Protein AF-A0A8K0UAJ3-F1 (afdb_monomer)

Foldseek 3Di:
DVVVVVVVVVVVVVVVVVVVVVVVVVVVVVVVVVVVVVVVVVVVLQVVLQPPLDSVPDDDDQDPVRSVVSVVVSVVVVVVVVVVVVVVVVVD

Radius of gyration: 28.18 Å; Cα contacts (8 Å, |Δi|>4): 9; chains: 1; bounding box: 56×34×76 Å

pLDDT: mean 87.55, std 9.57, range [55.47, 98.25]

Structure (mmCIF, N/CA/C/O backbone):
data_AF-A0A8K0UAJ3-F1
#
_entry.id   AF-A0A8K0UAJ3-F1
#
loop_
_atom_site.group_PDB
_atom_site.id
_atom_site.type_symbol
_atom_site.label_atom_id
_atom_site.label_alt_id
_atom_site.label_comp_id
_atom_site.label_asym_id
_atom_site.label_entity_id
_atom_site.label_seq_id
_atom_site.pdbx_PDB_ins_code
_atom_site.Cartn_x
_atom_site.Cartn_y
_atom_site.Cartn_z
_atom_site.occupancy
_atom_site.B_iso_or_equiv
_atom_site.auth_seq_id
_atom_site.auth_comp_id
_atom_site.auth_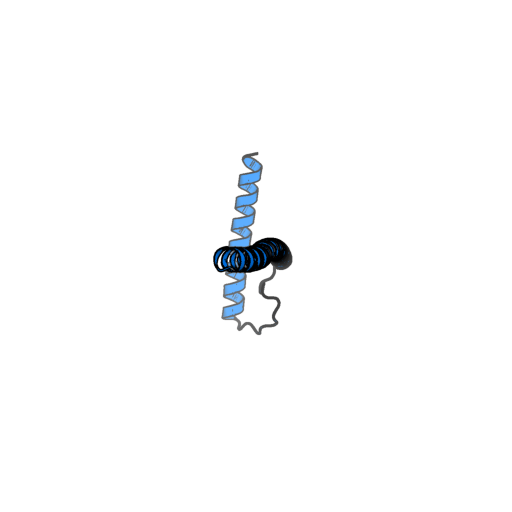asym_id
_atom_site.auth_atom_id
_atom_site.pdbx_PDB_model_num
ATOM 1 N N . ASP A 1 1 ? 26.504 -3.162 -44.565 1.00 73.56 1 ASP A N 1
ATOM 2 C CA . ASP A 1 1 ? 27.703 -2.770 -43.80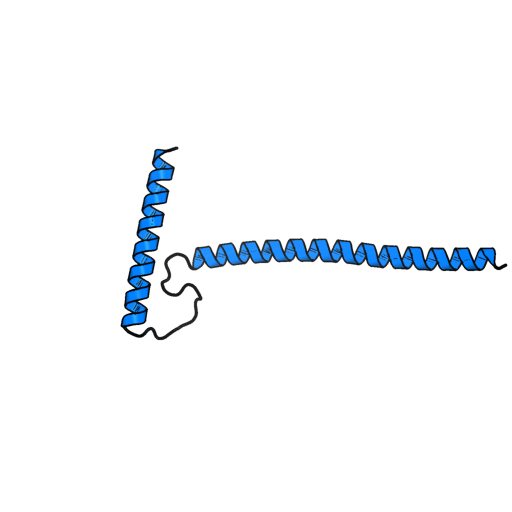0 1.00 73.56 1 ASP A CA 1
ATOM 3 C C . ASP A 1 1 ? 27.426 -3.160 -42.355 1.00 73.56 1 ASP A C 1
ATOM 5 O O . ASP A 1 1 ? 26.532 -2.588 -41.744 1.00 73.56 1 ASP A O 1
ATOM 9 N N . VAL A 1 2 ? 28.052 -4.235 -41.865 1.00 87.56 2 VAL A N 1
ATOM 10 C CA . VAL A 1 2 ? 27.622 -4.966 -40.646 1.00 87.56 2 VAL A CA 1
ATOM 11 C C . VAL A 1 2 ? 27.645 -4.073 -39.401 1.00 87.56 2 VAL A C 1
AT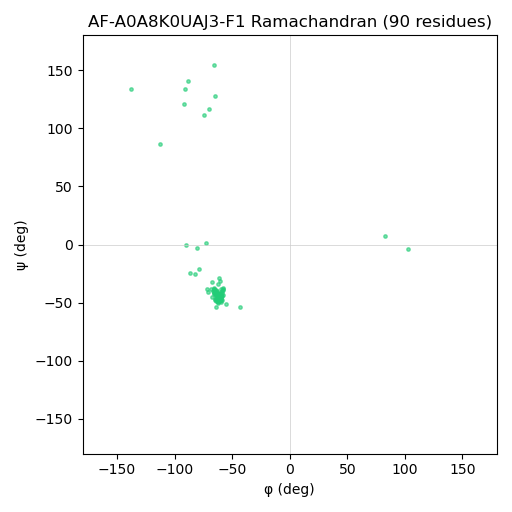OM 13 O O . VAL A 1 2 ? 26.817 -4.204 -38.500 1.00 87.56 2 VAL A O 1
ATOM 16 N N . LEU A 1 3 ? 28.569 -3.112 -39.379 1.00 89.00 3 LEU A N 1
ATOM 17 C CA . LEU A 1 3 ? 28.689 -2.140 -38.302 1.00 89.00 3 LEU A CA 1
ATOM 18 C C . LEU A 1 3 ? 27.457 -1.223 -38.224 1.00 89.00 3 LEU A C 1
ATOM 20 O O . LEU A 1 3 ? 26.932 -0.988 -37.140 1.00 89.00 3 LEU A O 1
ATOM 24 N N . GLN A 1 4 ? 26.940 -0.762 -39.362 1.00 90.94 4 GLN A N 1
ATOM 25 C CA . GLN A 1 4 ? 25.775 0.122 -39.394 1.00 90.94 4 GLN A CA 1
ATOM 26 C C . GLN A 1 4 ? 24.495 -0.591 -38.939 1.00 90.94 4 GLN A C 1
ATOM 28 O O . GLN A 1 4 ? 23.695 -0.011 -38.210 1.00 90.94 4 GLN A O 1
ATOM 33 N N . GLU A 1 5 ? 24.329 -1.861 -39.308 1.00 89.12 5 GLU A N 1
ATOM 34 C CA . GLU A 1 5 ? 23.202 -2.690 -38.860 1.00 89.12 5 GLU A CA 1
ATOM 35 C C . GLU A 1 5 ? 23.216 -2.906 -37.340 1.00 89.12 5 GLU A C 1
ATOM 37 O O . GLU A 1 5 ? 22.172 -2.799 -36.695 1.00 89.12 5 GLU A O 1
ATOM 42 N N . SER A 1 6 ? 24.397 -3.122 -36.744 1.00 91.62 6 SER A N 1
ATOM 43 C CA . SER A 1 6 ? 24.518 -3.253 -35.284 1.00 91.62 6 SER A CA 1
ATOM 44 C C . SER A 1 6 ? 24.108 -1.982 -34.530 1.00 91.62 6 SER A C 1
ATOM 46 O O . SER A 1 6 ? 23.370 -2.074 -33.550 1.00 91.62 6 SER A O 1
ATOM 48 N N . TYR A 1 7 ? 24.493 -0.797 -35.019 1.00 94.00 7 TYR A N 1
ATOM 49 C CA . TYR A 1 7 ? 24.114 0.470 -34.390 1.00 94.00 7 TYR A CA 1
ATOM 50 C C . TYR A 1 7 ? 22.610 0.731 -34.459 1.00 94.00 7 TYR A C 1
ATOM 52 O O . TYR A 1 7 ? 22.020 1.156 -33.470 1.00 94.00 7 TYR A O 1
ATOM 60 N N . MET A 1 8 ? 21.974 0.442 -35.597 1.00 93.00 8 MET A N 1
ATOM 61 C CA . MET A 1 8 ? 20.520 0.587 -35.732 1.00 93.00 8 MET A CA 1
ATOM 62 C C . MET A 1 8 ? 19.776 -0.311 -34.739 1.00 93.00 8 MET A C 1
ATOM 64 O O . MET A 1 8 ? 18.862 0.145 -34.055 1.00 93.00 8 MET A O 1
ATOM 68 N N . CYS A 1 9 ? 20.219 -1.562 -34.607 1.00 92.81 9 CYS A N 1
ATOM 69 C CA . CYS A 1 9 ? 19.639 -2.515 -33.669 1.00 92.81 9 CYS A CA 1
ATOM 70 C C . CYS A 1 9 ? 19.803 -2.056 -32.206 1.00 92.81 9 CYS A C 1
ATOM 72 O O . CYS A 1 9 ? 18.857 -2.113 -31.419 1.00 92.81 9 CYS A O 1
ATOM 74 N N . GLU A 1 10 ? 20.977 -1.530 -31.837 1.00 94.62 10 GLU A N 1
ATOM 75 C CA . GLU A 1 10 ? 21.192 -0.963 -30.502 1.00 94.62 10 GLU A CA 1
ATOM 76 C C . GLU A 1 10 ? 20.272 0.223 -30.198 1.00 94.62 10 GLU A C 1
ATOM 78 O O . GLU A 1 10 ? 19.743 0.315 -29.088 1.00 94.62 10 GLU A O 1
ATOM 83 N N . GLU A 1 11 ? 20.077 1.135 -31.149 1.00 94.94 11 GLU A N 1
ATOM 84 C CA . GLU A 1 11 ? 19.213 2.302 -30.951 1.00 94.94 11 GLU A CA 1
ATOM 85 C C . GLU A 1 11 ? 17.743 1.904 -30.769 1.00 94.94 11 GLU A C 1
ATOM 87 O O . GLU A 1 11 ? 17.053 2.442 -29.897 1.00 94.94 11 GLU A O 1
ATOM 92 N N . GLU A 1 12 ? 17.274 0.898 -31.506 1.00 95.56 12 GLU A N 1
ATOM 93 C CA . GLU A 1 12 ? 15.939 0.324 -31.312 1.00 95.56 12 GLU A CA 1
ATOM 94 C C . GLU A 1 12 ? 15.779 -0.268 -29.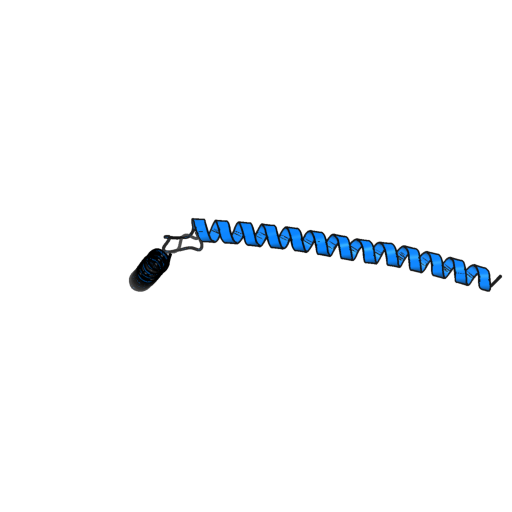906 1.00 95.56 12 GLU A C 1
ATOM 96 O O . GLU A 1 12 ? 14.794 0.019 -29.213 1.00 95.56 12 GLU A O 1
ATOM 101 N N . TYR A 1 13 ? 16.771 -1.030 -29.433 1.00 95.94 13 TYR A N 1
ATOM 102 C CA . TYR A 1 13 ? 16.750 -1.589 -28.082 1.00 95.94 13 TYR A CA 1
ATOM 103 C C . TYR A 1 13 ? 16.790 -0.514 -26.999 1.00 95.94 13 TYR A C 1
ATOM 105 O O . TYR A 1 13 ? 16.038 -0.603 -26.023 1.00 95.94 13 TYR A O 1
ATOM 113 N N . LYS A 1 14 ? 17.624 0.518 -27.157 1.00 97.12 14 LYS A N 1
ATOM 114 C CA . LYS A 1 14 ? 17.681 1.650 -26.220 1.00 97.12 14 LYS A CA 1
ATOM 115 C C . LYS A 1 14 ? 16.341 2.374 -26.162 1.00 97.12 14 LYS A C 1
ATOM 117 O O . LYS A 1 14 ? 15.844 2.639 -25.068 1.00 97.12 14 LYS A O 1
ATOM 122 N N . SER A 1 15 ? 15.724 2.631 -27.313 1.00 96.62 15 SER A N 1
ATOM 123 C CA . SER A 1 15 ? 14.406 3.264 -27.397 1.00 96.62 15 SER A CA 1
ATOM 124 C C . SER A 1 15 ? 13.331 2.439 -26.677 1.00 96.62 15 SER A C 1
ATOM 126 O O . SER A 1 15 ? 12.602 2.959 -25.823 1.00 96.62 15 SER A O 1
ATOM 128 N N . ALA A 1 16 ? 13.291 1.126 -26.925 1.00 97.06 16 ALA A N 1
ATOM 129 C CA . ALA A 1 16 ? 12.368 0.220 -26.246 1.00 97.06 16 ALA A CA 1
ATOM 130 C C . ALA A 1 16 ? 12.596 0.194 -24.724 1.00 97.06 16 ALA A C 1
ATOM 132 O O . ALA A 1 16 ? 11.638 0.280 -23.948 1.00 97.06 16 ALA A O 1
ATOM 133 N N . LEU A 1 17 ? 13.857 0.140 -24.284 1.00 97.75 17 LEU A N 1
ATOM 134 C CA . LEU A 1 17 ? 14.224 0.171 -22.867 1.00 97.75 17 LEU A CA 1
ATOM 135 C C . LEU A 1 17 ? 13.791 1.469 -22.186 1.00 97.75 17 LEU A C 1
ATOM 137 O O . LEU A 1 17 ? 13.242 1.417 -21.086 1.00 97.75 17 LEU A O 1
ATOM 141 N N . ILE A 1 18 ? 13.976 2.621 -22.834 1.00 97.94 18 ILE A N 1
ATOM 142 C CA . ILE A 1 18 ? 13.525 3.917 -22.309 1.00 97.94 18 ILE A CA 1
ATOM 143 C C . ILE A 1 18 ? 12.003 3.918 -22.133 1.00 97.94 18 ILE A C 1
ATOM 145 O O . ILE A 1 18 ? 11.502 4.363 -21.095 1.00 97.94 18 ILE A O 1
ATOM 149 N N . GLY A 1 19 ? 11.254 3.375 -23.096 1.00 97.56 19 GLY A N 1
ATOM 150 C CA . GLY A 1 19 ? 9.799 3.234 -22.986 1.00 97.56 19 GLY A CA 1
ATOM 151 C C . GLY A 1 19 ? 9.376 2.359 -21.800 1.00 97.56 19 GLY A C 1
ATOM 152 O O . GLY A 1 19 ? 8.490 2.735 -21.021 1.00 97.56 19 GLY A O 1
ATOM 153 N N . MET A 1 20 ? 10.048 1.222 -21.604 1.00 97.88 20 MET A N 1
ATOM 154 C CA . MET A 1 20 ? 9.786 0.325 -20.473 1.00 97.88 20 MET A CA 1
ATOM 155 C C . MET A 1 20 ? 10.116 0.989 -19.133 1.00 97.88 20 MET A C 1
ATOM 157 O O . MET A 1 20 ? 9.285 0.982 -18.223 1.00 97.88 20 MET A O 1
ATOM 161 N N . GLN A 1 21 ? 11.286 1.619 -19.015 1.00 98.06 21 GLN A N 1
ATOM 162 C CA . GLN A 1 21 ? 11.699 2.329 -17.802 1.00 98.06 21 GLN A CA 1
ATOM 163 C C . GLN A 1 21 ? 10.725 3.455 -17.454 1.00 98.06 21 GLN A C 1
ATOM 165 O O . GLN A 1 21 ? 10.288 3.566 -16.307 1.00 98.06 21 GLN A O 1
ATOM 170 N N . SER A 1 22 ? 10.318 4.239 -18.455 1.00 97.94 22 SER A N 1
ATOM 171 C CA . SER A 1 22 ? 9.330 5.311 -18.288 1.00 97.94 22 SER A CA 1
ATOM 172 C C . SER A 1 22 ? 8.010 4.765 -17.745 1.00 97.94 22 SER A C 1
ATOM 174 O O . SER A 1 22 ? 7.442 5.315 -16.800 1.00 97.94 22 SER A O 1
ATOM 176 N N . THR A 1 23 ? 7.553 3.632 -18.280 1.00 97.94 23 THR A N 1
ATOM 177 C CA . THR A 1 23 ? 6.326 2.966 -17.826 1.00 97.94 23 THR A CA 1
ATOM 178 C C . THR A 1 23 ? 6.430 2.524 -16.367 1.00 97.94 23 THR A C 1
ATOM 180 O O . THR A 1 23 ? 5.518 2.790 -15.584 1.00 97.94 23 THR A O 1
ATOM 183 N N . VAL A 1 24 ? 7.548 1.912 -15.967 1.00 98.12 24 VAL A N 1
ATOM 184 C CA . VAL A 1 24 ? 7.774 1.469 -14.580 1.00 98.12 24 VAL A CA 1
ATOM 185 C C . VAL A 1 24 ? 7.764 2.650 -13.609 1.00 98.12 24 VAL A C 1
ATOM 187 O O . VAL A 1 24 ? 7.133 2.577 -12.551 1.00 98.12 24 VAL A O 1
ATOM 190 N N . VAL A 1 25 ? 8.408 3.764 -13.969 1.00 98.25 25 VAL A N 1
ATOM 191 C CA . VAL A 1 25 ? 8.413 4.983 -13.144 1.00 98.25 25 VAL A CA 1
ATOM 192 C C . VAL A 1 25 ? 6.992 5.523 -12.968 1.00 98.25 25 VAL A C 1
ATOM 194 O O . VAL A 1 25 ? 6.565 5.780 -11.839 1.00 98.25 25 VAL A O 1
ATOM 197 N N . LEU A 1 26 ? 6.228 5.637 -14.057 1.00 98.25 26 LEU A N 1
ATOM 198 C CA . LEU A 1 26 ? 4.849 6.127 -14.013 1.00 98.25 26 LEU A CA 1
ATOM 199 C C . LEU A 1 26 ? 3.937 5.210 -13.190 1.00 98.25 26 LEU A C 1
ATOM 201 O O . LEU A 1 26 ? 3.158 5.696 -12.364 1.00 98.25 26 LEU A O 1
ATOM 205 N N . GLN A 1 27 ? 4.063 3.893 -13.359 1.00 98.06 27 GLN A N 1
ATOM 206 C CA . GLN A 1 27 ? 3.317 2.909 -12.575 1.00 98.06 27 GLN A CA 1
ATOM 207 C C . GLN A 1 27 ? 3.653 3.008 -11.086 1.00 98.06 27 GLN A C 1
ATOM 209 O O . GLN A 1 27 ? 2.744 3.051 -10.257 1.00 98.06 27 GLN A O 1
ATOM 214 N N . SER A 1 28 ? 4.934 3.124 -10.732 1.00 98.00 28 SER A N 1
ATOM 215 C CA . SER A 1 28 ? 5.368 3.305 -9.342 1.00 98.00 28 SER A CA 1
ATOM 216 C C . SER A 1 28 ? 4.759 4.568 -8.723 1.00 98.00 28 SER A C 1
ATOM 218 O O . SER A 1 28 ? 4.157 4.520 -7.646 1.00 98.00 28 SER A O 1
ATOM 220 N N . MET A 1 29 ? 4.817 5.699 -9.434 1.00 98.00 29 MET A N 1
ATOM 221 C CA . MET A 1 29 ? 4.201 6.951 -8.984 1.00 98.00 29 MET A CA 1
ATOM 222 C C . MET A 1 29 ? 2.688 6.819 -8.791 1.00 98.00 29 MET A C 1
ATOM 224 O O . MET A 1 29 ? 2.148 7.300 -7.789 1.00 98.00 29 MET A O 1
ATOM 228 N N . PHE A 1 30 ? 2.001 6.164 -9.726 1.00 98.06 30 PHE A N 1
ATOM 229 C CA . PHE A 1 30 ? 0.566 5.923 -9.635 1.00 98.06 30 PHE A CA 1
ATOM 230 C C . PHE A 1 30 ? 0.216 5.051 -8.423 1.00 98.06 30 PHE A C 1
ATOM 232 O O . PHE A 1 30 ? -0.612 5.451 -7.602 1.00 98.06 30 PHE A O 1
ATOM 239 N N . CYS A 1 31 ? 0.894 3.915 -8.253 1.00 98.06 31 CYS A N 1
ATOM 240 C CA . CYS A 1 31 ? 0.690 3.003 -7.128 1.00 98.06 31 CYS A CA 1
ATOM 241 C C . CYS A 1 31 ? 0.935 3.688 -5.780 1.00 98.06 31 CYS A C 1
ATOM 243 O O . CYS A 1 31 ? 0.154 3.503 -4.844 1.00 98.06 31 CYS A O 1
ATOM 245 N N . ASN A 1 32 ? 1.962 4.535 -5.680 1.00 97.88 32 ASN A N 1
ATOM 246 C CA . ASN A 1 32 ? 2.247 5.308 -4.470 1.00 97.88 32 ASN A CA 1
ATOM 247 C C . ASN A 1 32 ? 1.124 6.303 -4.139 1.00 97.88 32 ASN A C 1
ATOM 249 O O . ASN A 1 32 ? 0.697 6.411 -2.981 1.00 97.88 32 ASN A O 1
ATOM 253 N N . ARG A 1 33 ? 0.600 7.008 -5.150 1.00 97.88 33 ARG A N 1
ATOM 254 C CA . ARG A 1 33 ? -0.541 7.925 -4.984 1.00 97.88 33 ARG A CA 1
ATOM 255 C C . ARG A 1 33 ? -1.798 7.173 -4.560 1.00 97.88 33 ARG A C 1
ATOM 257 O O . ARG A 1 33 ? -2.430 7.566 -3.579 1.00 97.88 33 ARG A O 1
ATOM 264 N N . LEU A 1 34 ? -2.122 6.078 -5.244 1.00 97.62 34 LEU A N 1
ATOM 265 C CA . LEU A 1 34 ? -3.283 5.246 -4.937 1.00 97.62 34 LEU A CA 1
ATOM 266 C C . LEU A 1 34 ? -3.200 4.680 -3.514 1.00 97.62 34 LEU A C 1
ATOM 268 O O . LEU A 1 34 ? -4.143 4.817 -2.737 1.00 97.62 34 LEU A O 1
ATOM 272 N N . SER A 1 35 ? -2.046 4.133 -3.133 1.00 96.88 35 SER A N 1
ATOM 273 C CA . SER A 1 35 ? -1.810 3.603 -1.784 1.00 96.88 35 SER A CA 1
ATOM 274 C C . SER A 1 35 ? -1.989 4.679 -0.712 1.00 96.88 35 SER A C 1
ATOM 276 O O . SER A 1 35 ? -2.615 4.439 0.321 1.00 96.88 35 SER A O 1
ATOM 278 N N . SER A 1 36 ? -1.514 5.900 -0.970 1.00 96.31 36 SER A N 1
ATOM 279 C CA . SER A 1 36 ? -1.682 7.038 -0.057 1.00 96.31 36 SER A CA 1
ATOM 280 C C . SER A 1 36 ? -3.148 7.461 0.094 1.00 96.31 36 SER A C 1
ATOM 282 O O . SER A 1 36 ? -3.610 7.760 1.205 1.00 96.31 36 SER A O 1
ATOM 284 N N . GLN A 1 37 ? -3.903 7.463 -1.006 1.00 96.25 37 GLN A N 1
ATOM 285 C CA . GLN A 1 37 ? -5.337 7.755 -0.999 1.00 96.25 37 GLN A CA 1
ATOM 286 C C . GLN A 1 37 ? -6.117 6.687 -0.230 1.00 96.25 37 GLN A C 1
ATOM 288 O O . GLN A 1 37 ? -6.903 7.036 0.656 1.00 96.25 37 GLN A O 1
ATOM 293 N N . LEU A 1 38 ? -5.839 5.405 -0.489 1.00 95.62 38 LEU A N 1
ATOM 294 C CA . LEU A 1 38 ? -6.442 4.279 0.225 1.00 95.62 38 LEU A CA 1
ATOM 295 C C . LEU A 1 38 ? -6.139 4.350 1.722 1.00 95.62 38 LEU A C 1
ATOM 297 O O . LEU A 1 38 ? -7.064 4.349 2.532 1.00 95.62 38 LEU A O 1
ATOM 301 N N . ALA A 1 39 ? -4.878 4.548 2.111 1.00 93.81 39 ALA A N 1
ATOM 302 C CA . ALA A 1 39 ? -4.498 4.696 3.515 1.00 93.81 39 ALA A CA 1
ATOM 303 C C . ALA A 1 39 ? -5.231 5.869 4.193 1.00 93.81 39 ALA A C 1
ATOM 305 O O . ALA A 1 39 ? -5.644 5.783 5.355 1.00 93.81 39 ALA A O 1
ATOM 306 N N . THR A 1 40 ? -5.429 6.977 3.475 1.00 92.19 40 THR A N 1
ATOM 307 C CA . THR A 1 40 ? -6.191 8.128 3.974 1.00 92.19 40 THR A CA 1
ATOM 308 C C . THR A 1 40 ? -7.672 7.792 4.133 1.00 92.19 40 THR A C 1
ATOM 310 O O . THR A 1 40 ? -8.265 8.093 5.175 1.00 92.19 40 THR A O 1
ATOM 313 N N . GLN A 1 41 ? -8.277 7.136 3.144 1.00 89.94 41 GLN A N 1
ATOM 314 C CA . GLN A 1 41 ? -9.669 6.700 3.189 1.00 89.94 41 GLN A CA 1
ATOM 315 C C . GLN A 1 41 ? -9.901 5.707 4.330 1.00 89.94 41 GLN A C 1
ATOM 317 O O . GLN A 1 41 ? -10.831 5.891 5.114 1.00 89.94 41 GLN A O 1
ATOM 322 N N . GLU A 1 42 ? -9.028 4.718 4.499 1.00 87.81 42 GLU A N 1
ATOM 323 C CA . GLU A 1 42 ? -9.086 3.754 5.595 1.00 87.81 42 GLU A CA 1
ATOM 324 C C . GLU A 1 42 ? -8.974 4.429 6.960 1.00 87.81 42 GLU A C 1
ATOM 326 O O . GLU A 1 42 ? -9.756 4.134 7.866 1.00 87.81 42 GLU A O 1
ATOM 331 N N . LYS A 1 43 ? -8.04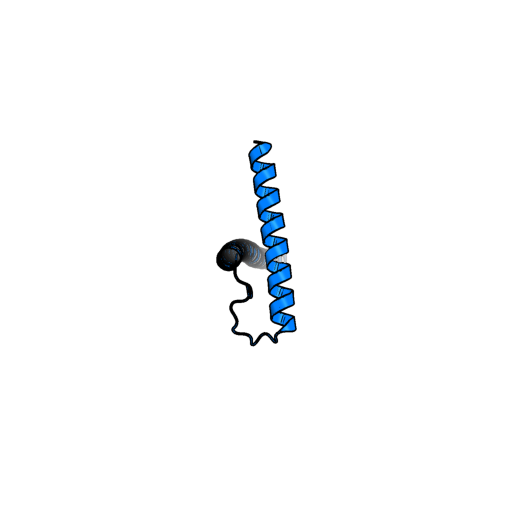3 5.378 7.127 1.00 85.31 43 LYS A N 1
ATOM 332 C CA . LYS A 1 43 ? -7.939 6.174 8.360 1.00 85.31 43 LYS A CA 1
ATOM 333 C C . LYS A 1 43 ? -9.236 6.940 8.627 1.00 85.31 43 LYS A C 1
ATOM 335 O O . LYS A 1 43 ? -9.695 6.978 9.771 1.00 85.31 43 LYS A O 1
ATOM 340 N N . ARG A 1 44 ? -9.862 7.523 7.597 1.00 81.38 44 ARG A N 1
ATOM 341 C CA . ARG A 1 44 ? -11.163 8.210 7.721 1.00 81.38 44 ARG A CA 1
ATOM 342 C C . ARG A 1 44 ? -12.284 7.235 8.085 1.00 81.38 44 ARG A C 1
ATOM 344 O O . ARG A 1 44 ? -13.068 7.545 8.979 1.00 81.38 44 ARG A O 1
ATOM 351 N N . GLN A 1 45 ? -12.338 6.053 7.475 1.00 78.56 45 GLN A N 1
ATOM 352 C CA . GLN A 1 45 ? -13.315 5.017 7.821 1.00 78.56 45 GLN A CA 1
ATOM 353 C C . GLN A 1 45 ? -13.134 4.531 9.265 1.00 78.56 45 GLN A C 1
ATOM 355 O O . GLN A 1 45 ? -14.101 4.500 10.023 1.00 78.56 45 GLN A O 1
ATOM 360 N N . LYS A 1 46 ? -11.899 4.237 9.692 1.00 73.88 46 LYS A N 1
ATOM 361 C CA . LYS A 1 46 ? -11.573 3.864 11.080 1.00 73.88 46 LYS A CA 1
ATOM 362 C C . LYS A 1 46 ? -11.999 4.950 12.074 1.00 73.88 46 LYS A C 1
ATOM 364 O O . LYS A 1 46 ? -12.520 4.625 13.137 1.00 73.88 46 LYS A O 1
ATOM 369 N N . LYS A 1 47 ? -11.836 6.234 11.724 1.00 71.44 47 LYS A N 1
ATOM 370 C CA . LYS A 1 47 ? -12.347 7.358 12.531 1.00 71.44 47 LYS A CA 1
ATOM 371 C C . LYS A 1 47 ? -13.878 7.369 12.608 1.00 71.44 47 LYS A C 1
ATOM 373 O O . LYS A 1 47 ? -14.394 7.529 13.706 1.00 71.44 47 LYS A O 1
ATOM 378 N N . LYS A 1 48 ? -14.594 7.157 11.497 1.00 67.75 48 LYS A N 1
ATOM 379 C CA . LYS A 1 48 ? -16.072 7.069 11.488 1.00 67.75 48 LYS A CA 1
ATOM 380 C C . LYS A 1 48 ? -16.601 5.894 12.319 1.00 67.75 48 LYS A C 1
ATOM 382 O O . LYS A 1 48 ? -17.638 6.007 12.954 1.00 67.75 48 LYS A O 1
ATOM 387 N N . LYS A 1 49 ? -15.857 4.789 12.350 1.00 68.19 49 LYS A N 1
ATOM 388 C CA . LYS A 1 49 ? -16.177 3.566 13.104 1.00 68.19 49 LYS A CA 1
ATOM 389 C C . LYS A 1 49 ? -15.814 3.659 14.599 1.00 68.19 49 LYS A C 1
ATOM 391 O O . LYS A 1 49 ? -16.062 2.725 15.362 1.00 68.19 49 LYS A O 1
ATOM 396 N N . LYS A 1 50 ? -15.216 4.771 15.048 1.00 66.06 50 LYS A N 1
ATOM 397 C CA . LYS A 1 50 ? -14.830 4.994 16.449 1.00 66.06 50 LYS A CA 1
ATOM 398 C C . LYS A 1 50 ? -16.086 5.176 17.310 1.00 66.06 50 LYS A C 1
ATOM 400 O O . LYS A 1 50 ? -16.806 6.149 17.138 1.00 66.06 50 LYS A O 1
ATOM 405 N N . GLY A 1 51 ? -16.303 4.265 18.260 1.00 68.94 51 GLY A N 1
ATOM 406 C CA . GLY A 1 51 ? -17.456 4.279 19.174 1.00 68.94 51 GLY A CA 1
ATOM 407 C C . GLY A 1 51 ? -18.560 3.280 18.818 1.00 68.94 51 GLY A C 1
ATOM 408 O O . GLY A 1 51 ? -19.513 3.141 19.578 1.00 68.94 51 GLY A O 1
ATOM 409 N N . GLN A 1 52 ? -18.432 2.560 17.699 1.00 76.88 52 GLN A N 1
ATOM 410 C CA . GLN A 1 52 ? -19.344 1.475 17.342 1.00 76.88 52 GLN A CA 1
ATOM 411 C C . GLN A 1 52 ? -18.876 0.143 17.938 1.00 76.88 52 GLN A C 1
ATOM 413 O O . GLN A 1 52 ? -17.688 -0.184 17.907 1.00 76.88 52 GLN A O 1
ATOM 418 N N . LEU A 1 53 ? -19.826 -0.670 18.413 1.00 78.94 53 LEU A N 1
ATOM 419 C CA . LEU A 1 53 ? -19.548 -2.029 18.893 1.00 78.94 53 LEU A CA 1
ATOM 420 C C . LEU A 1 53 ? -19.080 -2.951 17.746 1.00 78.94 53 LEU A C 1
ATOM 422 O O . LEU A 1 53 ? -18.167 -3.766 17.914 1.00 78.94 53 LEU A O 1
ATOM 426 N N . ASN A 1 54 ? -19.665 -2.774 16.556 1.00 76.38 54 ASN A N 1
ATOM 427 C CA . ASN A 1 54 ? -19.336 -3.489 15.322 1.00 76.38 54 ASN A CA 1
ATOM 428 C C . ASN A 1 54 ? -18.713 -2.517 14.310 1.00 76.38 54 ASN A C 1
ATOM 430 O O . ASN A 1 54 ? -19.401 -1.914 13.495 1.00 76.38 54 ASN A O 1
ATOM 434 N N . GLY A 1 55 ? -17.394 -2.333 14.393 1.00 72.31 55 GLY A N 1
ATOM 435 C CA . GLY A 1 55 ? -16.657 -1.405 13.529 1.00 72.31 55 GLY A CA 1
ATOM 436 C C . GLY A 1 55 ? -16.482 -1.867 12.078 1.00 72.31 55 GLY A C 1
ATOM 437 O O . GLY A 1 55 ? -15.836 -1.184 11.298 1.00 72.31 55 GLY A O 1
ATOM 438 N N . ASP A 1 56 ? -16.995 -3.022 11.674 1.00 74.31 56 ASP A N 1
ATOM 439 C CA . ASP A 1 56 ? -17.007 -3.467 10.279 1.00 74.31 56 ASP A CA 1
ATOM 440 C C . ASP A 1 56 ? -18.178 -2.866 9.488 1.00 74.31 56 ASP A C 1
ATOM 442 O O . ASP A 1 56 ? -18.018 -2.640 8.291 1.00 74.31 56 ASP A O 1
ATOM 446 N N . GLY A 1 57 ? -19.271 -2.483 10.160 1.00 72.12 57 GLY A N 1
ATO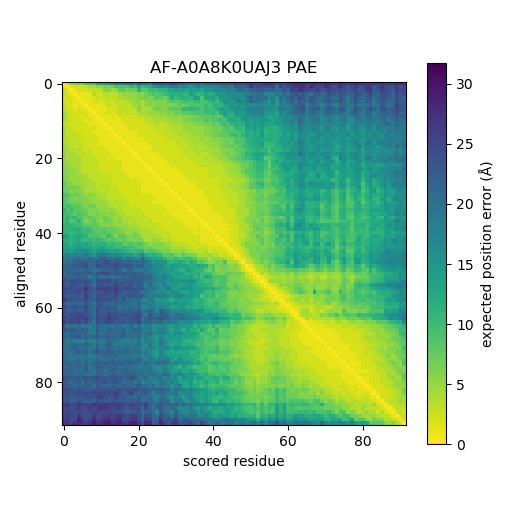M 447 C CA . GLY A 1 57 ? -20.466 -1.901 9.534 1.00 72.12 57 GLY A CA 1
ATOM 448 C C . GLY A 1 57 ? -21.427 -2.940 8.953 1.00 72.12 57 GLY A C 1
ATOM 449 O O . GLY A 1 57 ? -22.399 -2.572 8.303 1.00 72.12 57 GLY A O 1
ATOM 450 N N . LEU A 1 58 ? -21.166 -4.226 9.193 1.00 78.50 58 LEU A N 1
ATOM 451 C CA . LEU A 1 58 ? -22.024 -5.321 8.759 1.00 78.50 58 LEU A CA 1
ATOM 452 C C . LEU A 1 58 ? -23.045 -5.653 9.859 1.00 78.50 58 LEU A C 1
ATOM 454 O O . LEU A 1 58 ? -22.655 -5.787 11.027 1.00 78.50 58 LEU A O 1
ATOM 458 N N . PRO A 1 59 ? -24.335 -5.821 9.520 1.00 80.12 59 PRO A N 1
ATOM 459 C CA . PRO A 1 59 ? -25.323 -6.298 10.474 1.00 80.12 59 PRO A CA 1
ATOM 460 C C . PRO A 1 59 ? -24.970 -7.732 10.881 1.00 80.12 59 PRO A C 1
ATOM 462 O O . PRO A 1 59 ? -24.738 -8.601 10.043 1.00 80.12 59 PRO A O 1
ATOM 465 N N . ARG A 1 60 ? -24.892 -7.981 12.189 1.00 84.88 60 ARG A N 1
ATOM 466 C CA . ARG A 1 60 ? -24.624 -9.310 12.748 1.00 84.88 60 ARG A CA 1
ATOM 467 C C . ARG A 1 60 ? -25.533 -9.536 13.942 1.00 84.88 60 ARG A C 1
ATOM 469 O O . ARG A 1 60 ? -25.602 -8.679 14.823 1.00 84.88 60 ARG A O 1
ATOM 476 N N . LEU A 1 61 ? -26.152 -10.713 14.007 1.00 88.19 61 LEU A N 1
ATOM 477 C CA . LEU A 1 61 ? -26.836 -11.159 15.213 1.00 88.19 61 LEU A CA 1
ATOM 478 C C . LEU A 1 61 ? -25.784 -11.575 16.247 1.00 88.19 61 LEU A C 1
ATOM 480 O O . LEU A 1 61 ? -25.048 -12.547 16.062 1.00 88.19 61 LEU A O 1
ATOM 484 N N . LEU A 1 62 ? -25.676 -10.806 17.326 1.00 84.88 62 LEU A N 1
ATOM 485 C CA . LEU A 1 62 ? -24.808 -11.142 18.447 1.00 84.88 62 LEU A CA 1
ATOM 486 C C . LEU A 1 62 ? -25.618 -11.934 19.472 1.00 84.88 62 LEU A C 1
ATOM 488 O O . LEU A 1 62 ? -26.599 -11.434 20.010 1.00 84.88 62 LEU A O 1
ATOM 492 N N . THR A 1 63 ? -25.189 -13.161 19.766 1.00 90.12 63 THR A N 1
ATOM 493 C CA . THR A 1 63 ? -25.737 -13.921 20.897 1.00 90.12 63 THR A CA 1
ATOM 494 C C . THR A 1 63 ? -25.371 -13.237 22.216 1.00 90.12 63 THR A C 1
ATOM 496 O O . THR A 1 63 ? -24.350 -12.548 22.284 1.00 90.12 63 THR A O 1
ATOM 499 N N . SER A 1 64 ? -26.173 -13.443 23.269 1.00 89.00 64 SER A N 1
ATOM 500 C CA . SER A 1 64 ? -26.040 -12.753 24.568 1.00 89.00 64 SER A CA 1
ATOM 501 C C . SER A 1 64 ? -24.585 -12.649 25.064 1.00 89.00 64 SER A C 1
ATOM 503 O O . SER A 1 64 ? -24.056 -11.550 25.238 1.00 89.00 64 SER A O 1
ATOM 505 N N . ASN A 1 65 ? -23.869 -13.778 25.140 1.00 92.69 65 ASN A N 1
ATOM 506 C CA . ASN A 1 65 ? -22.471 -13.806 25.589 1.00 92.69 65 ASN A CA 1
ATOM 507 C C . ASN A 1 65 ? -21.521 -13.039 24.656 1.00 92.69 65 ASN A C 1
ATOM 509 O O . ASN A 1 65 ? -20.622 -12.333 25.116 1.00 92.69 65 ASN A O 1
ATOM 513 N N . LYS A 1 66 ? -21.708 -13.152 23.334 1.00 88.25 66 LYS A N 1
ATOM 514 C CA . LYS A 1 66 ? -20.878 -12.440 22.349 1.00 88.25 66 LYS A CA 1
ATOM 515 C C . LYS A 1 66 ? -21.090 -10.932 22.441 1.00 88.25 66 LYS A C 1
ATOM 517 O O . LYS A 1 66 ? -20.115 -10.188 22.345 1.00 88.25 66 LYS A O 1
ATOM 522 N N . PHE A 1 67 ? -22.328 -10.487 22.651 1.00 89.38 67 PHE A N 1
ATOM 523 C CA . PHE A 1 67 ? -22.647 -9.081 22.876 1.00 89.38 67 PHE A CA 1
ATOM 524 C C . PHE A 1 67 ? -22.005 -8.569 24.169 1.00 89.38 67 PHE A C 1
ATOM 526 O O . PHE A 1 67 ? -21.221 -7.619 24.124 1.00 89.38 67 PHE A O 1
ATOM 533 N N . TYR A 1 68 ? -22.254 -9.247 25.293 1.00 92.19 68 TYR A N 1
ATOM 534 C CA . TYR A 1 68 ? -21.739 -8.860 26.607 1.00 92.19 68 TYR A CA 1
ATOM 535 C C . TYR A 1 68 ? -20.211 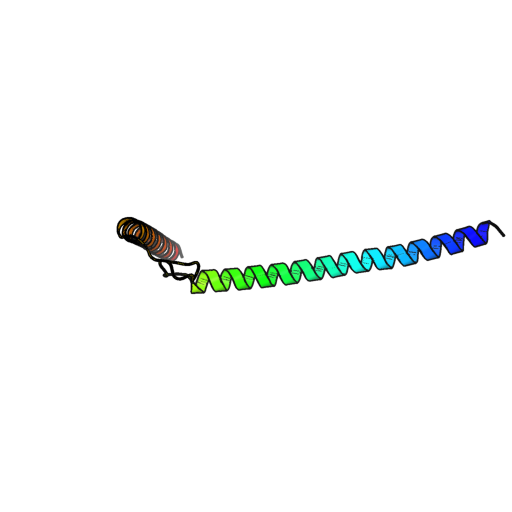-8.717 26.611 1.00 92.19 68 TYR A C 1
ATOM 537 O O . TYR A 1 68 ? -19.672 -7.660 26.953 1.00 92.19 68 TYR A O 1
ATOM 545 N N . ASN A 1 69 ? -19.501 -9.738 26.123 1.00 91.00 69 ASN A N 1
ATOM 546 C CA . ASN A 1 69 ? -18.039 -9.728 26.051 1.00 91.00 69 ASN A CA 1
ATOM 547 C C . ASN A 1 69 ? -17.510 -8.553 25.216 1.00 91.00 69 ASN A C 1
ATOM 549 O O . ASN A 1 69 ? -16.496 -7.934 25.554 1.00 91.00 69 ASN A O 1
ATOM 553 N N . ARG A 1 70 ? -18.210 -8.213 24.130 1.00 87.81 70 ARG A N 1
ATOM 554 C CA . ARG A 1 70 ? -17.824 -7.125 23.231 1.00 87.81 70 ARG A CA 1
ATOM 555 C C . ARG A 1 70 ? -18.046 -5.754 23.865 1.00 87.81 70 ARG A C 1
ATOM 557 O O . ARG A 1 70 ? -17.185 -4.887 23.717 1.00 87.81 70 ARG A O 1
ATOM 564 N N . VAL A 1 71 ? -19.131 -5.576 24.621 1.00 89.56 71 VAL A N 1
ATOM 565 C CA . VAL A 1 71 ? -19.413 -4.340 25.372 1.00 89.56 71 VAL A CA 1
ATOM 566 C C . VAL A 1 71 ? -18.355 -4.112 26.449 1.00 89.56 71 VAL A C 1
ATOM 568 O O . VAL A 1 71 ? -17.780 -3.024 26.525 1.00 89.56 71 VAL A O 1
ATOM 571 N N . ILE A 1 72 ? -18.018 -5.145 27.227 1.00 92.56 72 ILE A N 1
ATOM 572 C CA . ILE A 1 72 ? -16.977 -5.054 28.260 1.00 92.56 72 ILE A CA 1
ATOM 573 C C . ILE A 1 72 ? -15.626 -4.667 27.649 1.00 92.56 72 ILE A C 1
ATOM 575 O O . ILE A 1 72 ? -14.941 -3.779 28.166 1.00 92.56 72 ILE A O 1
ATOM 579 N N . LYS A 1 73 ? -15.243 -5.287 26.525 1.00 88.44 73 LYS A N 1
ATOM 580 C CA . LYS A 1 73 ? -14.008 -4.938 25.812 1.00 88.44 73 LYS A CA 1
ATOM 581 C C . LYS A 1 73 ? -14.020 -3.481 25.342 1.00 88.44 73 LYS A C 1
ATOM 583 O O . LYS A 1 73 ? -13.067 -2.752 25.618 1.00 88.44 73 LYS A O 1
ATOM 588 N N . HIS A 1 74 ? -15.107 -3.042 24.708 1.00 87.25 74 HIS A N 1
ATOM 589 C CA . HIS A 1 74 ? -15.260 -1.664 24.241 1.00 87.25 74 HIS A CA 1
ATOM 590 C C . HIS A 1 74 ? -15.143 -0.653 25.395 1.00 87.25 74 HIS A C 1
ATOM 592 O O . HIS A 1 74 ? -14.407 0.328 25.292 1.00 87.25 74 HIS A O 1
ATOM 598 N N . GLN A 1 75 ? -15.783 -0.928 26.536 1.00 89.31 75 GLN A N 1
ATOM 599 C CA . GLN A 1 75 ? -15.727 -0.059 27.712 1.00 89.31 75 GLN A CA 1
ATOM 600 C C . GLN A 1 75 ? -14.315 0.035 28.304 1.00 89.31 75 GLN A C 1
ATOM 602 O O . GLN A 1 75 ? -13.864 1.121 28.680 1.00 89.31 75 GLN A O 1
ATOM 607 N N . ARG A 1 76 ? -13.586 -1.087 28.365 1.00 88.94 76 ARG A N 1
ATOM 608 C CA . ARG A 1 76 ? -12.181 -1.110 28.807 1.00 88.94 76 ARG A CA 1
ATOM 609 C C . ARG A 1 76 ? -11.299 -0.263 27.890 1.00 88.94 76 ARG A C 1
ATOM 611 O O . ARG A 1 76 ? -10.505 0.539 28.379 1.00 88.94 76 ARG A O 1
ATOM 618 N N . GLU A 1 77 ? -11.447 -0.405 26.576 1.00 86.44 77 GLU A N 1
ATOM 619 C CA . GLU A 1 77 ? -10.692 0.384 25.596 1.00 86.44 77 GLU A CA 1
ATOM 620 C C . GLU A 1 77 ? -11.022 1.880 25.668 1.00 86.44 77 GLU A C 1
ATOM 622 O O . GLU A 1 77 ? -10.117 2.714 25.576 1.00 86.44 77 GLU A O 1
ATOM 627 N N . TYR A 1 78 ? -12.294 2.230 25.879 1.00 84.25 78 TYR A N 1
ATOM 628 C CA . TYR A 1 78 ? -12.725 3.615 26.060 1.00 84.25 78 TYR A CA 1
ATOM 629 C C . TYR A 1 78 ? -12.072 4.250 27.293 1.00 84.25 78 TYR A C 1
ATOM 631 O O . TYR A 1 78 ? -11.461 5.315 27.188 1.00 84.25 78 TYR A O 1
ATOM 639 N N . LYS A 1 79 ? -12.114 3.562 28.443 1.00 87.69 79 LYS A N 1
ATOM 640 C CA . LYS A 1 79 ? -11.473 4.028 29.684 1.00 87.69 79 LYS A CA 1
ATOM 641 C C . LYS A 1 79 ? -9.961 4.207 29.521 1.00 87.69 79 LYS A C 1
ATOM 643 O O . LYS A 1 79 ? -9.437 5.246 29.916 1.00 87.69 79 LYS A O 1
ATOM 648 N N . LYS A 1 80 ? -9.267 3.254 28.882 1.00 86.56 80 LYS A N 1
ATOM 649 C CA . LYS A 1 80 ? -7.822 3.360 28.596 1.00 86.56 80 LYS A CA 1
ATOM 650 C C . LYS A 1 80 ? -7.493 4.584 27.735 1.00 86.56 80 LYS A C 1
ATOM 652 O O . LYS A 1 80 ? -6.575 5.333 28.057 1.00 86.56 80 LYS A O 1
ATOM 657 N N . LYS A 1 81 ? -8.267 4.829 26.671 1.00 83.69 81 LYS A N 1
ATOM 658 C CA . LYS A 1 81 ? -8.085 6.003 25.797 1.00 83.69 81 LYS A CA 1
ATOM 659 C C . LYS A 1 81 ? -8.370 7.322 26.518 1.00 83.69 81 LYS A C 1
ATOM 661 O O . LYS A 1 81 ? -7.662 8.296 26.278 1.00 83.69 81 LYS A O 1
ATOM 666 N N . ALA A 1 82 ? -9.385 7.361 27.380 1.00 84.62 82 ALA A N 1
ATOM 667 C CA . ALA A 1 82 ? -9.702 8.541 28.181 1.00 84.62 82 ALA A CA 1
ATOM 668 C C . ALA A 1 82 ? -8.599 8.849 29.205 1.00 84.62 82 ALA A C 1
ATOM 670 O O . ALA A 1 82 ? -8.242 10.011 29.381 1.00 84.62 82 ALA A O 1
ATOM 671 N N . ALA A 1 83 ? -8.027 7.819 29.838 1.00 86.75 83 ALA A N 1
ATOM 672 C CA . ALA A 1 83 ? -6.893 7.973 30.745 1.00 86.75 83 ALA A CA 1
ATOM 673 C C . ALA A 1 83 ? -5.658 8.524 30.014 1.00 86.75 83 ALA A C 1
ATOM 675 O O . ALA A 1 83 ? -5.131 9.546 30.436 1.00 86.75 83 ALA A O 1
ATOM 676 N N . ALA A 1 84 ? -5.280 7.935 28.872 1.00 84.69 84 ALA A N 1
ATOM 677 C CA . ALA A 1 84 ? -4.134 8.381 28.073 1.00 84.69 84 ALA A CA 1
ATOM 678 C C . ALA A 1 84 ? -4.256 9.841 27.589 1.00 84.69 84 ALA A C 1
ATOM 680 O O . ALA A 1 84 ? -3.283 10.588 27.591 1.00 84.69 84 ALA A O 1
ATOM 681 N N . GLN A 1 85 ? -5.463 10.277 27.205 1.00 81.06 85 GLN A N 1
ATOM 682 C CA . GLN A 1 85 ? -5.702 11.679 26.835 1.00 81.06 85 GLN A CA 1
ATOM 683 C C . GLN A 1 85 ? -5.574 12.637 28.024 1.00 81.06 85 GLN A C 1
ATOM 685 O O . GLN A 1 85 ? -5.178 13.784 27.834 1.00 81.06 85 GLN A O 1
ATOM 690 N N . LYS A 1 86 ? -5.927 12.200 29.240 1.00 82.81 86 LYS A N 1
ATOM 691 C CA . LYS A 1 86 ? -5.777 13.021 30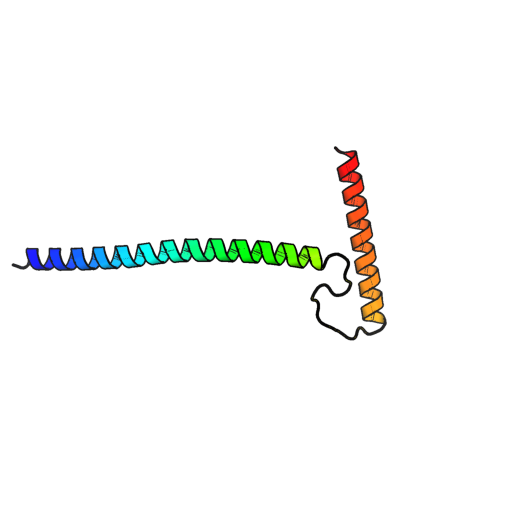.449 1.00 82.81 86 LYS A CA 1
ATOM 692 C C . LYS A 1 86 ? -4.310 13.182 30.844 1.00 82.81 86 LYS A C 1
ATOM 694 O O . LYS A 1 86 ? -3.935 14.290 31.204 1.00 82.81 86 LYS A O 1
ATOM 699 N N . THR A 1 87 ? -3.493 12.132 30.753 1.00 82.00 87 THR A N 1
ATOM 700 C CA . THR A 1 87 ? -2.041 12.225 30.996 1.00 82.00 87 THR A CA 1
ATOM 701 C C . THR A 1 87 ? -1.370 13.140 29.979 1.00 82.00 87 THR A C 1
ATOM 703 O O . THR A 1 87 ? -0.722 14.101 30.371 1.00 82.00 87 THR A O 1
ATOM 706 N N . GLN A 1 88 ? -1.650 12.959 28.686 1.00 76.88 88 GLN A N 1
ATOM 707 C CA . GLN A 1 88 ? -1.058 13.791 27.632 1.00 76.88 88 GLN A CA 1
ATOM 708 C C . GLN A 1 88 ? -1.413 15.288 27.747 1.00 76.88 88 GLN A C 1
ATOM 710 O O . GLN A 1 88 ? -0.644 16.136 27.310 1.00 76.88 88 GLN A O 1
ATOM 715 N N . LYS A 1 89 ? -2.582 15.628 28.308 1.00 76.19 89 LYS A N 1
ATOM 716 C CA . LYS A 1 89 ? -2.977 17.022 28.584 1.00 76.19 89 LYS A CA 1
ATOM 717 C C . LYS A 1 89 ? -2.341 17.612 29.844 1.00 76.19 89 LYS A C 1
ATOM 719 O O . LYS A 1 89 ? -2.371 18.821 29.986 1.00 76.19 89 LYS A O 1
ATOM 724 N N . ARG A 1 90 ? -1.869 16.781 30.776 1.00 75.56 90 ARG A N 1
ATOM 725 C CA . ARG A 1 90 ? -1.180 17.226 31.999 1.00 75.56 90 ARG A CA 1
ATOM 726 C C . ARG A 1 90 ? 0.319 17.430 31.780 1.00 75.56 90 ARG A C 1
ATOM 728 O O . ARG A 1 90 ? 0.931 18.168 32.533 1.00 75.56 90 ARG A 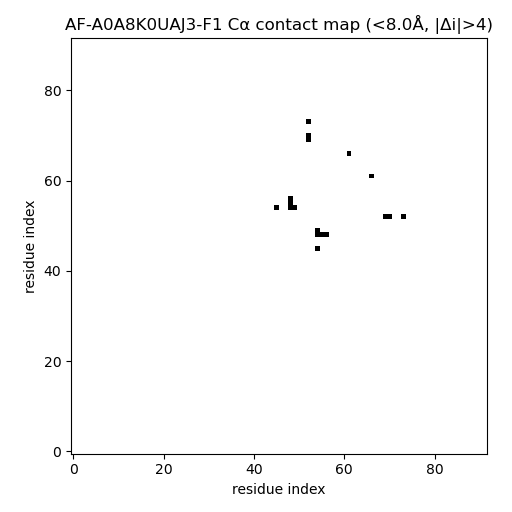O 1
ATOM 735 N N . GLU A 1 91 ? 0.887 16.750 30.789 1.00 68.94 91 GLU A N 1
ATOM 736 C CA . GLU A 1 91 ? 2.308 16.820 30.413 1.00 68.94 91 GLU A CA 1
ATOM 737 C C . GLU A 1 91 ? 2.611 17.901 29.355 1.00 68.94 91 GLU A C 1
ATOM 739 O O . GLU A 1 91 ? 3.757 18.048 28.941 1.00 68.94 91 GLU A O 1
ATOM 744 N N . ARG A 1 92 ? 1.591 18.631 28.890 1.00 55.47 92 ARG A N 1
ATOM 745 C CA . ARG A 1 92 ? 1.700 19.791 27.993 1.00 55.47 92 ARG A CA 1
ATOM 746 C C . ARG A 1 92 ? 1.356 21.055 28.756 1.00 55.47 92 ARG A C 1
ATOM 748 O O . ARG A 1 92 ? 1.973 22.087 28.431 1.00 55.47 92 ARG A O 1
#

Secondary structure (DSSP, 8-state):
-HHHHHHHHHHHHHHHHHHHHHHHHHHHHHHHHHHHHHHHHHHHHHHHTTT-SSTT-------HHHHHHHHHHHHHHHHHHHHHHHHHHH--

Mean predicted aligned error: 10.77 Å

Solvent-accessible surface area (backbone atoms only — not comparable to full-atom values): 5336 Å² total; per-residue (Å²): 110,74,68,61,56,52,53,54,53,50,52,53,51,50,53,53,49,52,54,52,52,52,49,52,54,53,49,52,55,49,51,53,51,50,51,52,52,50,54,49,51,50,53,51,50,55,56,72,31,61,91,49,95,62,62,84,75,67,93,72,93,63,53,72,69,62,42,52,56,49,51,53,49,52,53,53,54,50,52,54,54,53,50,55,54,53,52,59,63,70,79,104

Sequence (92 aa):
DVLQESYMCEEEYKSALIGMQSTVVLQSMFCNRLSSQLATQEKRQKKKKKGQLNGDGLPRLLTSNKFYNRVIKHQREYKKKAAAQKTQKRER